Protein AF-N9VYT7-F1 (afdb_monomer_lite)

pLDDT: mean 91.62, std 10.5, range [3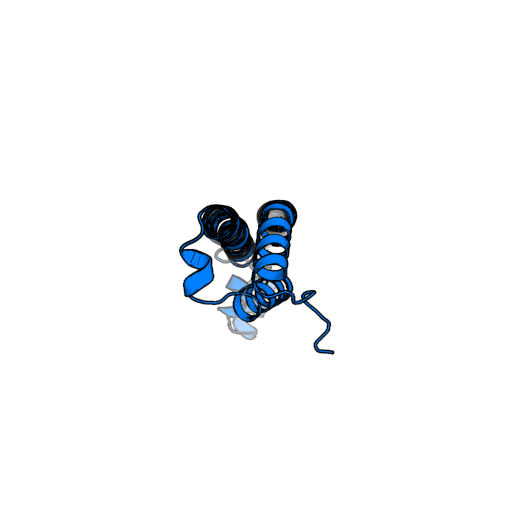9.22, 97.94]

Secondary structure (DSSP, 8-state):
-HHHHHHHHHHHHHT--TTGGGSHHHHHHHHHHHHHHHHHHHHHHHHHS------TT-SS-HHHHTTS-HHHHHHHHHTS-HHHHHHHHHHHHHHHHHHHHHHHHHHHHHHHHHHHHHHHHHHHHHHHHHHHT--TT---

Radius of gyration: 24.41 Å; chains: 1; bounding box: 51×20×72 Å

Foldseek 3Di:
DVVVLVVLVVLLVVLDDPVLCVPCLQVVLVVLLCVLSVLLVVLQVCLVDPDPPDLAPQLPDPVNVVVDDPVRSVVCVVPDDPVRNVVSVVVVVVSVVVSNVSNVVSNVSSVVSNVVSVVSSVSNNVSSCVVVVHDSPDDD

Structure (mmCIF, N/CA/C/O backbone):
data_AF-N9VYT7-F1
#
_entry.id   AF-N9VYT7-F1
#
loop_
_atom_site.group_PDB
_atom_site.id
_atom_site.type_symbol
_atom_site.label_atom_id
_atom_site.label_alt_id
_atom_site.label_comp_id
_atom_site.label_asym_id
_atom_site.label_entity_id
_atom_site.label_seq_id
_atom_site.pdbx_PDB_ins_code
_atom_site.Cartn_x
_atom_site.Cartn_y
_atom_site.Cartn_z
_atom_site.occupancy
_atom_site.B_iso_or_equiv
_atom_site.auth_seq_id
_atom_site.auth_comp_id
_atom_site.auth_asym_id
_atom_site.auth_atom_id
_atom_site.pdbx_PDB_model_num
ATOM 1 N N . MET A 1 1 ? -3.690 4.519 -6.863 1.00 83.88 1 MET A N 1
ATOM 2 C CA . MET A 1 1 ? -2.281 4.084 -6.997 1.00 83.88 1 MET A CA 1
ATOM 3 C C . MET A 1 1 ? -2.152 2.682 -7.578 1.00 83.88 1 MET A C 1
ATOM 5 O O . MET A 1 1 ? -1.523 2.586 -8.616 1.00 83.88 1 MET A O 1
ATOM 9 N N . PHE A 1 2 ? -2.795 1.633 -7.036 1.00 89.94 2 PHE A N 1
ATOM 10 C CA . PHE A 1 2 ? -2.762 0.293 -7.663 1.00 89.94 2 PHE A CA 1
ATOM 11 C C . PHE A 1 2 ? -3.105 0.312 -9.163 1.00 89.94 2 PHE A C 1
ATOM 13 O O . PHE A 1 2 ? -2.284 -0.112 -9.963 1.00 89.94 2 PHE A O 1
ATOM 20 N N . GLY A 1 3 ? -4.235 0.913 -9.558 1.00 92.69 3 GLY A N 1
ATOM 21 C CA . GLY A 1 3 ? -4.606 1.013 -10.979 1.00 92.69 3 GLY A CA 1
ATOM 22 C C . GLY A 1 3 ? -3.613 1.802 -11.845 1.00 92.69 3 GLY A C 1
ATOM 23 O O . GLY A 1 3 ? -3.395 1.444 -12.996 1.00 92.69 3 GLY A O 1
ATOM 24 N N . VAL A 1 4 ? -2.948 2.821 -11.286 1.00 91.38 4 VAL A N 1
ATOM 25 C CA . VAL A 1 4 ? -1.894 3.574 -11.991 1.00 91.38 4 VAL A CA 1
ATOM 26 C C . VAL A 1 4 ? -0.670 2.684 -12.215 1.00 91.38 4 VAL A C 1
ATOM 28 O O . VAL A 1 4 ? -0.181 2.598 -13.336 1.00 91.38 4 VAL A O 1
ATOM 31 N N . ASN A 1 5 ? -0.218 1.959 -11.186 1.00 94.12 5 ASN A N 1
ATOM 32 C CA . ASN A 1 5 ? 0.887 1.009 -11.319 1.00 94.12 5 ASN A CA 1
ATOM 33 C C . ASN A 1 5 ? 0.554 -0.109 -12.319 1.00 94.12 5 ASN A C 1
ATOM 35 O O . ASN A 1 5 ? 1.420 -0.523 -13.084 1.00 94.12 5 ASN A O 1
ATOM 39 N N . THR A 1 6 ? -0.689 -0.601 -12.330 1.00 94.69 6 THR A N 1
ATOM 40 C CA . THR A 1 6 ? -1.145 -1.614 -13.292 1.00 94.69 6 THR A CA 1
ATOM 41 C C . THR A 1 6 ? -1.136 -1.073 -14.719 1.00 94.69 6 THR A C 1
ATOM 43 O O . THR A 1 6 ? -0.651 -1.756 -15.616 1.00 94.69 6 THR A O 1
ATOM 46 N N . LEU A 1 7 ? -1.598 0.163 -14.933 1.00 94.75 7 LEU A N 1
ATOM 47 C CA . LEU A 1 7 ? -1.549 0.817 -16.241 1.00 94.75 7 LEU A CA 1
ATOM 48 C C . LEU A 1 7 ? -0.106 0.985 -16.735 1.00 94.75 7 LEU A C 1
ATOM 50 O O . LEU A 1 7 ? 0.197 0.637 -17.872 1.00 94.75 7 LEU A O 1
ATOM 54 N N . ILE A 1 8 ? 0.789 1.471 -15.872 1.00 94.06 8 ILE A N 1
ATOM 55 C CA . ILE A 1 8 ? 2.214 1.630 -16.188 1.00 94.06 8 ILE A CA 1
ATOM 56 C C . ILE A 1 8 ? 2.843 0.280 -16.575 1.00 94.06 8 ILE A C 1
ATOM 58 O O . ILE A 1 8 ? 3.557 0.188 -17.575 1.00 94.06 8 ILE A O 1
ATOM 62 N N . LEU A 1 9 ? 2.547 -0.781 -15.817 1.00 94.38 9 LEU A N 1
ATOM 63 C CA . LEU A 1 9 ? 3.025 -2.131 -16.111 1.00 94.38 9 LEU A CA 1
ATOM 64 C C . LEU A 1 9 ? 2.488 -2.651 -17.453 1.00 94.38 9 LEU A C 1
ATOM 66 O O . LEU A 1 9 ? 3.245 -3.239 -18.221 1.00 94.38 9 LEU A O 1
ATOM 70 N N . ALA A 1 10 ? 1.211 -2.402 -17.758 1.00 94.38 10 ALA A N 1
ATOM 71 C CA . ALA A 1 10 ? 0.604 -2.792 -19.028 1.00 94.38 10 ALA A CA 1
ATOM 72 C C . ALA A 1 10 ? 1.256 -2.070 -20.217 1.00 94.38 10 ALA A C 1
ATOM 74 O O . ALA A 1 10 ? 1.593 -2.714 -21.206 1.00 94.38 10 ALA A O 1
ATOM 75 N N . ILE A 1 11 ? 1.500 -0.758 -20.109 1.00 91.75 11 ILE A N 1
ATOM 76 C CA . ILE A 1 11 ? 2.211 0.013 -21.142 1.00 91.75 11 ILE A CA 1
ATOM 77 C C . ILE A 1 11 ? 3.600 -0.587 -21.390 1.00 91.75 11 ILE A C 1
ATOM 79 O O . ILE A 1 11 ? 3.974 -0.792 -22.540 1.00 91.75 11 ILE A O 1
ATOM 83 N N . CYS A 1 12 ? 4.343 -0.913 -20.331 1.00 90.88 12 CYS A N 1
ATOM 84 C CA . CYS A 1 12 ? 5.654 -1.551 -20.442 1.00 90.88 12 CYS A CA 1
ATOM 85 C C . CYS A 1 12 ? 5.572 -2.910 -21.162 1.00 90.88 12 CYS A C 1
ATOM 87 O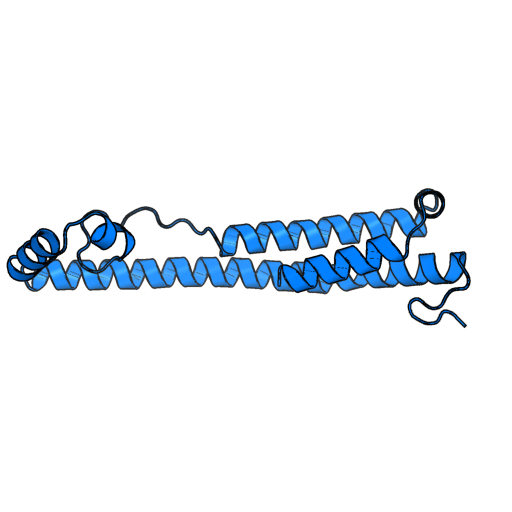 O . CYS A 1 12 ? 6.286 -3.134 -22.138 1.00 90.88 12 CYS A O 1
ATOM 89 N N . ALA A 1 13 ? 4.645 -3.777 -20.747 1.00 91.44 13 ALA A N 1
ATOM 90 C CA . ALA A 1 13 ? 4.461 -5.105 -21.333 1.00 91.44 13 ALA A CA 1
ATOM 91 C C . ALA A 1 13 ? 4.058 -5.069 -22.819 1.00 91.44 13 ALA A C 1
ATOM 93 O O . ALA A 1 13 ? 4.441 -5.955 -23.577 1.00 91.44 13 ALA A O 1
ATOM 94 N N . LEU A 1 14 ? 3.310 -4.048 -23.249 1.00 91.06 14 LEU A N 1
ATOM 95 C CA . LEU A 1 14 ? 2.884 -3.888 -24.644 1.00 91.06 14 LEU A CA 1
ATOM 96 C C . LEU A 1 14 ? 3.982 -3.341 -25.571 1.00 91.06 14 LEU A C 1
ATOM 98 O O . LEU A 1 14 ? 3.824 -3.408 -26.789 1.00 91.06 14 LEU A O 1
ATOM 102 N N . ASN A 1 15 ? 5.066 -2.787 -25.020 1.00 88.19 15 ASN A N 1
ATOM 103 C CA . ASN A 1 15 ? 6.136 -2.136 -25.784 1.00 88.19 15 ASN A CA 1
ATOM 104 C C . ASN A 1 15 ? 7.439 -2.951 -25.840 1.00 88.19 15 ASN A C 1
ATOM 106 O O . ASN A 1 15 ? 8.437 -2.444 -26.340 1.00 88.19 15 ASN A O 1
ATOM 110 N N . VAL A 1 16 ? 7.448 -4.198 -25.356 1.00 89.38 16 VAL A N 1
ATOM 111 C CA . VAL A 1 16 ? 8.652 -5.042 -25.318 1.00 89.38 16 VAL A CA 1
ATOM 112 C C . VAL A 1 16 ? 8.448 -6.384 -26.013 1.00 89.38 16 VAL A C 1
ATOM 114 O O . 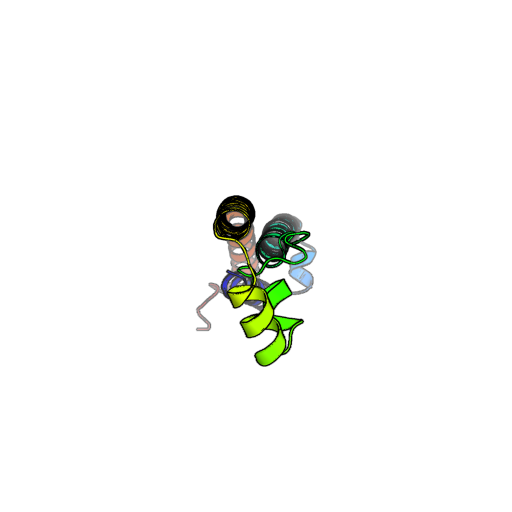VAL A 1 16 ? 7.425 -7.047 -25.845 1.00 89.38 16 VAL A O 1
ATOM 117 N N . SER A 1 17 ? 9.463 -6.800 -26.762 1.00 89.75 17 SER A N 1
ATOM 118 C CA . SER A 1 17 ? 9.606 -8.117 -27.374 1.00 89.75 17 SER A CA 1
ATOM 119 C C . SER A 1 17 ? 10.643 -8.945 -26.606 1.00 89.75 17 SER A C 1
ATOM 121 O O . SER A 1 17 ? 11.558 -8.413 -25.978 1.00 89.75 17 SER A O 1
ATOM 123 N N . ALA A 1 18 ? 10.556 -10.278 -26.676 1.00 88.00 18 ALA A N 1
ATOM 124 C CA . ALA A 1 18 ? 11.498 -11.159 -25.972 1.00 88.00 18 ALA A CA 1
ATOM 125 C C . ALA A 1 18 ? 12.961 -10.971 -26.425 1.00 88.00 18 ALA A C 1
ATOM 127 O O . ALA A 1 18 ? 13.889 -11.202 -25.650 1.00 88.00 18 ALA A O 1
ATOM 128 N N . GLU A 1 19 ? 13.175 -10.544 -27.671 1.00 89.94 19 GLU A N 1
ATOM 129 C CA . GLU A 1 19 ? 14.510 -10.263 -28.204 1.00 89.94 19 GLU A CA 1
ATOM 130 C C . GLU A 1 19 ? 15.141 -9.012 -27.588 1.00 89.94 19 GLU A C 1
ATOM 132 O O . GLU A 1 19 ? 16.343 -9.027 -27.317 1.00 89.94 19 GLU A O 1
ATOM 137 N N . ASP A 1 20 ? 14.347 -7.987 -27.262 1.00 88.44 20 ASP A N 1
ATOM 138 C CA . ASP A 1 20 ? 14.854 -6.744 -26.668 1.00 88.44 20 ASP A CA 1
ATOM 139 C C . ASP A 1 20 ? 15.480 -6.986 -25.299 1.00 88.44 20 ASP A C 1
ATOM 141 O O . ASP A 1 20 ? 16.442 -6.327 -24.918 1.00 88.44 20 ASP A O 1
ATOM 145 N N . LEU A 1 21 ? 14.967 -7.971 -24.556 1.00 88.19 21 LEU A N 1
ATOM 146 C CA . LEU A 1 21 ? 15.463 -8.317 -23.224 1.00 88.19 21 LEU A CA 1
ATOM 147 C C . LEU A 1 21 ? 16.904 -8.850 -23.243 1.00 88.19 21 LEU A C 1
ATOM 149 O O . LEU A 1 21 ? 17.561 -8.867 -22.202 1.00 88.19 21 LEU A O 1
ATOM 153 N N . LYS A 1 22 ? 17.423 -9.253 -24.412 1.00 91.69 22 LYS A N 1
ATOM 154 C CA . LYS A 1 22 ? 18.838 -9.621 -24.578 1.00 91.69 22 LYS A CA 1
ATOM 155 C C . LYS A 1 22 ? 19.759 -8.398 -24.540 1.00 91.69 22 LYS A C 1
ATOM 157 O O . LYS A 1 22 ? 20.952 -8.537 -24.278 1.00 91.69 22 LYS A O 1
ATOM 162 N N . LEU A 1 23 ? 19.227 -7.204 -24.796 1.00 93.56 23 LEU A N 1
ATOM 163 C CA . LEU A 1 23 ? 19.983 -5.960 -24.818 1.00 93.56 23 LEU A CA 1
ATOM 164 C C . LEU A 1 23 ? 20.080 -5.411 -23.395 1.00 93.56 23 LEU A C 1
ATOM 166 O O . LEU A 1 23 ? 19.076 -5.083 -22.765 1.00 93.56 23 LEU A O 1
ATOM 170 N N . TRP A 1 24 ? 21.304 -5.288 -22.878 1.00 93.88 24 TRP A N 1
ATOM 171 C CA . TRP A 1 24 ? 21.540 -4.882 -21.487 1.00 93.88 24 TRP A CA 1
ATOM 172 C C . TRP A 1 24 ? 20.944 -3.503 -21.159 1.00 93.88 24 TRP A C 1
ATOM 174 O O . TRP A 1 24 ? 20.437 -3.286 -20.061 1.00 93.88 24 TRP A O 1
ATOM 184 N N . TYR A 1 25 ? 20.956 -2.582 -22.125 1.00 92.12 25 TYR A N 1
ATOM 185 C CA . TYR A 1 25 ? 20.405 -1.236 -21.979 1.00 92.12 25 TYR A CA 1
ATOM 186 C C . TYR A 1 25 ? 18.866 -1.204 -22.009 1.00 92.12 25 TYR A C 1
ATOM 188 O O . TYR A 1 25 ? 18.281 -0.167 -21.719 1.00 92.12 25 TYR A O 1
ATOM 196 N N . VAL A 1 26 ? 18.208 -2.328 -22.318 1.00 93.12 26 VAL A N 1
ATOM 197 C CA . VAL A 1 26 ? 16.763 -2.537 -22.137 1.00 93.12 26 VAL A CA 1
ATOM 198 C C . VAL A 1 26 ? 16.511 -3.295 -20.833 1.00 93.12 26 VAL A C 1
ATOM 200 O O . VAL A 1 26 ? 15.717 -2.860 -19.999 1.00 93.12 26 VAL A O 1
ATOM 203 N N . SER A 1 27 ? 17.210 -4.408 -20.606 1.00 93.69 27 SER A N 1
ATOM 204 C CA . SER A 1 27 ? 16.941 -5.280 -19.459 1.00 93.69 27 SER A CA 1
ATOM 205 C C . SER A 1 27 ? 17.309 -4.654 -18.112 1.00 93.69 27 SER A C 1
ATOM 207 O O . SER A 1 27 ? 16.560 -4.831 -17.153 1.00 93.69 27 SER A O 1
ATOM 209 N N . VAL A 1 28 ? 18.389 -3.868 -18.024 1.00 96.00 28 VAL A N 1
ATOM 210 C CA . VAL A 1 28 ? 18.790 -3.198 -16.773 1.00 96.00 28 VAL A CA 1
ATOM 211 C C . VAL A 1 28 ? 17.770 -2.130 -16.343 1.00 96.00 28 VAL A C 1
ATOM 213 O O . VAL A 1 28 ? 17.282 -2.219 -15.211 1.00 96.00 28 VAL A O 1
ATOM 216 N N . PRO A 1 29 ? 17.365 -1.162 -17.196 1.00 95.94 29 PRO A N 1
ATOM 217 C CA . PRO A 1 29 ? 16.286 -0.236 -16.849 1.00 95.94 29 PRO A CA 1
ATOM 218 C C . PRO A 1 29 ? 14.959 -0.951 -16.581 1.00 95.94 29 PRO A C 1
ATOM 220 O O . PRO A 1 29 ? 14.278 -0.615 -15.615 1.00 95.94 29 PRO A O 1
ATOM 223 N N . GLY A 1 30 ? 14.615 -1.977 -17.366 1.00 95.50 30 GLY A N 1
ATOM 224 C CA . GLY A 1 30 ? 13.402 -2.769 -17.154 1.00 95.50 30 GLY A CA 1
ATOM 225 C C . GLY A 1 30 ? 13.367 -3.436 -15.776 1.00 95.50 30 GLY A C 1
ATOM 226 O O . GLY A 1 30 ? 12.379 -3.316 -15.051 1.00 95.50 30 GLY A O 1
ATOM 227 N N . ALA A 1 31 ? 14.466 -4.070 -15.361 1.00 96.25 31 ALA A N 1
ATOM 228 C CA . ALA A 1 31 ? 14.580 -4.694 -14.046 1.00 96.25 31 ALA A CA 1
ATOM 229 C C . ALA A 1 31 ? 14.494 -3.663 -12.908 1.00 96.25 31 ALA A C 1
ATOM 231 O O . ALA A 1 31 ? 13.774 -3.882 -11.932 1.00 96.25 31 ALA A O 1
ATOM 232 N N . ALA A 1 32 ? 15.172 -2.518 -13.047 1.00 97.50 32 ALA A N 1
ATOM 233 C CA . ALA A 1 32 ? 15.107 -1.429 -12.072 1.00 97.50 32 ALA A CA 1
ATOM 234 C C . ALA A 1 32 ? 13.683 -0.862 -11.932 1.00 97.50 32 ALA A C 1
ATOM 236 O O . ALA A 1 32 ? 13.201 -0.653 -10.816 1.00 97.50 32 ALA A O 1
ATOM 237 N N . PHE A 1 33 ? 12.990 -0.663 -13.056 1.00 97.38 33 PHE A N 1
ATOM 238 C CA . PHE A 1 33 ? 11.588 -0.256 -13.090 1.00 97.38 33 PHE A CA 1
ATOM 239 C C . PHE A 1 33 ? 10.692 -1.256 -12.346 1.00 97.38 33 PHE A C 1
ATOM 241 O O . PHE A 1 33 ? 9.952 -0.851 -11.448 1.00 97.38 33 PHE A O 1
ATOM 248 N N . ILE A 1 34 ? 10.795 -2.555 -12.654 1.00 96.75 34 ILE A N 1
ATOM 249 C CA . ILE A 1 34 ? 9.991 -3.599 -12.001 1.00 96.75 34 ILE A CA 1
ATOM 250 C C . ILE A 1 34 ? 10.273 -3.660 -10.497 1.00 96.75 34 ILE A C 1
ATOM 252 O O . ILE A 1 34 ? 9.334 -3.766 -9.709 1.00 96.75 34 ILE A O 1
ATOM 256 N N . ALA A 1 35 ? 11.535 -3.541 -10.078 1.00 97.81 35 ALA A N 1
ATOM 257 C CA . ALA A 1 35 ? 11.899 -3.547 -8.664 1.00 97.81 35 ALA A CA 1
ATOM 258 C C . ALA A 1 35 ? 11.277 -2.363 -7.900 1.00 97.81 35 ALA A C 1
ATOM 260 O O . ALA A 1 35 ? 10.677 -2.553 -6.840 1.00 97.81 35 ALA A O 1
ATOM 261 N N . LEU A 1 36 ? 11.365 -1.146 -8.447 1.00 97.62 36 LEU A N 1
ATOM 262 C CA . LEU A 1 36 ? 10.798 0.059 -7.829 1.00 97.62 36 LEU A CA 1
ATOM 263 C C . LEU A 1 36 ? 9.265 0.043 -7.823 1.00 97.62 36 LEU A C 1
ATOM 265 O O . LEU A 1 36 ? 8.641 0.388 -6.815 1.00 97.62 36 LEU A O 1
ATOM 269 N N . LEU A 1 37 ? 8.646 -0.402 -8.919 1.00 96.88 37 LEU A N 1
ATOM 270 C CA . LEU A 1 37 ? 7.196 -0.549 -8.990 1.00 96.88 37 LEU A CA 1
ATOM 271 C C . LEU A 1 37 ? 6.708 -1.638 -8.021 1.00 96.88 37 LEU A C 1
ATOM 273 O O . LEU A 1 37 ? 5.709 -1.449 -7.330 1.00 96.88 37 LEU A O 1
ATOM 277 N N . GLY A 1 38 ? 7.447 -2.744 -7.899 1.00 97.00 38 GLY A N 1
ATOM 278 C CA . GLY A 1 38 ? 7.209 -3.796 -6.910 1.00 97.00 38 GLY A CA 1
ATOM 279 C C . GLY A 1 38 ? 7.303 -3.277 -5.474 1.00 97.00 38 GLY A C 1
ATOM 280 O O . GLY A 1 38 ? 6.411 -3.538 -4.666 1.00 97.00 38 GLY A O 1
ATOM 281 N N . ALA A 1 39 ? 8.311 -2.457 -5.163 1.00 97.25 39 ALA A N 1
ATOM 282 C CA . ALA A 1 39 ? 8.409 -1.784 -3.869 1.00 97.25 39 ALA A CA 1
ATOM 283 C C . ALA A 1 39 ? 7.186 -0.890 -3.593 1.00 97.25 39 ALA A C 1
ATOM 285 O O . ALA A 1 39 ? 6.650 -0.906 -2.482 1.00 97.25 39 ALA A O 1
ATOM 286 N N . SER A 1 40 ? 6.685 -0.170 -4.605 1.00 97.50 40 SER A N 1
ATOM 287 C CA . SER A 1 40 ? 5.431 0.588 -4.499 1.00 97.50 40 SER A CA 1
ATOM 288 C C . SER A 1 40 ? 4.245 -0.314 -4.135 1.00 97.50 40 SER A C 1
ATOM 290 O O . SER A 1 40 ? 3.527 -0.010 -3.181 1.00 97.50 40 SER A O 1
ATOM 292 N N . TYR A 1 41 ? 4.079 -1.466 -4.798 1.00 96.38 41 TYR A N 1
ATOM 293 C CA . TYR A 1 41 ? 3.035 -2.441 -4.446 1.00 96.38 41 TYR A CA 1
ATOM 294 C C . TYR A 1 41 ? 3.151 -2.936 -2.997 1.00 96.38 41 TYR A C 1
ATOM 296 O O . TYR A 1 41 ? 2.138 -2.999 -2.301 1.00 96.38 41 TYR A O 1
ATOM 304 N N . ILE A 1 42 ? 4.364 -3.230 -2.517 1.00 96.12 42 ILE A N 1
ATOM 305 C CA . ILE A 1 42 ? 4.593 -3.662 -1.129 1.00 96.12 42 ILE A CA 1
ATOM 306 C C . ILE A 1 42 ? 4.149 -2.574 -0.145 1.00 96.12 42 ILE A C 1
ATOM 308 O O . ILE A 1 42 ? 3.431 -2.857 0.815 1.00 96.12 42 ILE A O 1
ATOM 312 N N . PHE A 1 43 ? 4.536 -1.317 -0.375 1.00 96.44 43 PHE A N 1
ATOM 313 C CA . PHE A 1 43 ? 4.147 -0.217 0.506 1.00 96.44 43 PHE A CA 1
ATOM 314 C C . PHE A 1 43 ? 2.644 0.076 0.462 1.00 96.44 43 PHE A C 1
ATOM 316 O O . PHE A 1 43 ? 2.050 0.321 1.514 1.00 96.44 43 PHE A O 1
ATOM 323 N N . LEU A 1 44 ? 2.007 -0.017 -0.711 1.00 95.81 44 LEU A N 1
ATOM 324 C CA . LEU A 1 44 ? 0.551 0.086 -0.822 1.00 95.81 44 LEU A CA 1
ATOM 325 C C . LEU A 1 44 ? -0.146 -1.041 -0.065 1.00 95.81 44 LEU A C 1
ATOM 327 O O . LEU A 1 44 ? -1.132 -0.784 0.620 1.00 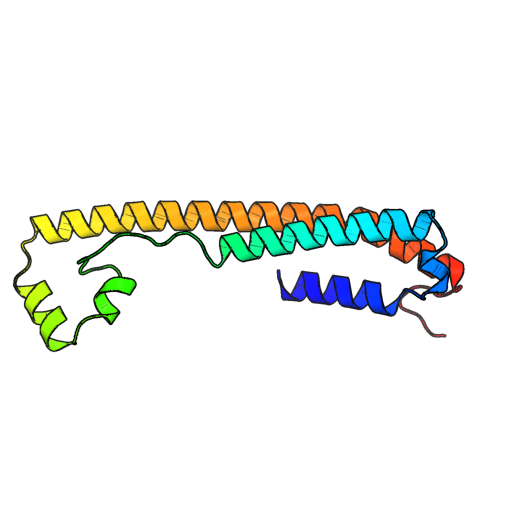95.81 44 LEU A O 1
ATOM 331 N N . PHE A 1 45 ? 0.357 -2.272 -0.156 1.00 94.12 45 PHE A N 1
ATOM 332 C CA . PHE A 1 45 ? -0.203 -3.397 0.584 1.00 94.12 45 PHE A CA 1
ATOM 333 C C . PHE A 1 45 ? -0.124 -3.145 2.094 1.00 94.12 45 PHE A C 1
ATOM 335 O O . PHE A 1 45 ? -1.145 -3.171 2.775 1.00 94.12 45 PHE A O 1
ATOM 342 N N . LYS A 1 46 ? 1.057 -2.771 2.604 1.00 91.69 46 LYS A N 1
ATOM 343 C CA . LYS A 1 46 ? 1.244 -2.428 4.025 1.00 91.69 46 LYS A CA 1
ATOM 344 C C . LYS A 1 46 ? 0.346 -1.275 4.486 1.00 91.69 46 LYS A C 1
ATOM 346 O O . LYS A 1 46 ? -0.129 -1.297 5.614 1.00 91.69 46 LYS A O 1
ATOM 351 N N . ALA A 1 47 ? 0.092 -0.286 3.628 1.00 94.31 47 ALA A N 1
ATOM 352 C CA . ALA A 1 47 ? -0.805 0.824 3.946 1.00 94.31 47 ALA A CA 1
ATOM 353 C C . ALA A 1 47 ? -2.289 0.421 3.975 1.00 94.31 47 ALA A C 1
ATOM 355 O O . ALA A 1 47 ? -3.074 1.016 4.707 1.00 94.31 47 ALA A O 1
ATOM 356 N N . ASN A 1 48 ? -2.706 -0.562 3.176 1.00 92.50 48 ASN A N 1
ATOM 357 C CA . ASN A 1 48 ? -4.098 -1.023 3.169 1.00 92.50 48 ASN A CA 1
ATOM 358 C C . ASN A 1 48 ? -4.390 -2.015 4.297 1.00 92.50 48 ASN A C 1
ATOM 360 O O . ASN A 1 48 ? -5.512 -2.045 4.800 1.00 92.50 48 ASN A O 1
ATOM 364 N N . PHE A 1 49 ? -3.375 -2.761 4.729 1.00 91.31 49 PHE A N 1
ATOM 365 C CA . PHE A 1 49 ? -3.467 -3.750 5.799 1.00 91.31 49 PHE A CA 1
ATOM 366 C C . PHE A 1 49 ? -2.541 -3.387 6.969 1.00 91.31 49 PHE A C 1
ATOM 368 O O . PHE A 1 49 ? -1.589 -4.122 7.244 1.00 91.31 49 PHE A O 1
ATOM 375 N N . PRO A 1 50 ? -2.765 -2.241 7.644 1.00 88.25 50 PRO A N 1
ATOM 376 C CA . PRO A 1 50 ? -2.014 -1.920 8.845 1.00 88.25 50 PRO A CA 1
ATOM 377 C C . PRO A 1 50 ? -2.389 -2.882 9.973 1.00 88.25 50 PRO A C 1
ATOM 379 O O . PRO A 1 50 ? -3.440 -3.528 9.952 1.00 88.25 50 PRO A O 1
ATOM 382 N N . ASP A 1 51 ? -1.536 -2.935 10.987 1.00 85.62 51 ASP A N 1
ATOM 383 C CA . ASP A 1 51 ? -1.857 -3.645 12.213 1.00 85.62 51 ASP A CA 1
ATOM 384 C C . ASP A 1 51 ? -3.021 -2.952 12.934 1.00 85.62 51 ASP A C 1
ATOM 386 O O . ASP A 1 51 ? -2.953 -1.771 13.263 1.00 85.62 51 ASP A O 1
ATOM 390 N N . VAL A 1 52 ? -4.102 -3.694 13.157 1.00 85.12 52 VAL A N 1
ATOM 391 C CA . VAL A 1 52 ? -5.305 -3.230 13.865 1.00 85.12 52 VAL A CA 1
ATOM 392 C C . VAL A 1 52 ? -5.500 -3.959 15.199 1.00 85.12 52 VAL A C 1
ATOM 394 O O . VAL A 1 52 ? -6.580 -3.896 15.786 1.00 85.12 52 VAL A O 1
ATOM 397 N N . ARG A 1 53 ? -4.479 -4.675 15.697 1.00 82.44 53 ARG A N 1
ATOM 398 C CA . ARG A 1 53 ? -4.563 -5.477 16.931 1.00 82.44 53 ARG A CA 1
ATOM 399 C C . ARG A 1 53 ? -4.861 -4.631 18.164 1.00 82.44 53 ARG A C 1
ATOM 401 O O . ARG A 1 53 ? -4.223 -3.606 18.406 1.00 82.44 53 ARG A O 1
ATOM 408 N N . GLY A 1 54 ? -5.813 -5.093 18.970 1.00 80.00 54 GLY A N 1
ATOM 409 C CA . GLY A 1 54 ? -6.258 -4.487 20.229 1.00 80.00 54 GLY A CA 1
ATOM 410 C C . GLY A 1 54 ? -7.566 -3.700 20.103 1.00 80.00 54 GLY A C 1
ATOM 411 O O . GLY A 1 54 ? -8.247 -3.765 19.083 1.00 80.00 54 GLY A O 1
ATOM 412 N N . GLY A 1 55 ? -7.923 -2.966 21.159 1.00 84.56 55 GLY A N 1
ATOM 413 C CA . GLY A 1 55 ? -9.269 -2.408 21.300 1.00 84.56 55 GLY A CA 1
ATOM 414 C C . GLY A 1 55 ? -10.309 -3.472 21.647 1.00 84.56 55 GLY A C 1
ATOM 415 O O . GLY A 1 55 ? -11.486 -3.245 21.416 1.00 84.56 55 GLY A O 1
ATOM 416 N N . GLU A 1 56 ? -9.875 -4.622 22.166 1.00 87.56 56 GLU A N 1
ATOM 417 C CA . GLU A 1 56 ? -10.743 -5.709 22.615 1.00 87.56 56 GLU A CA 1
ATOM 418 C C . GLU A 1 56 ? -11.749 -5.214 23.657 1.00 87.56 56 GLU A C 1
ATOM 420 O O . GLU A 1 56 ? -11.410 -4.424 24.538 1.00 87.56 56 GLU A O 1
ATOM 425 N N . GLY A 1 57 ? -13.004 -5.642 23.525 1.00 88.94 57 GLY A N 1
ATOM 426 C CA . GLY A 1 57 ? -14.077 -5.210 24.417 1.00 88.94 57 GLY A CA 1
ATOM 427 C C . GLY A 1 57 ? -14.507 -3.748 24.252 1.00 88.94 57 GLY A C 1
ATOM 428 O O . GLY A 1 57 ? -15.482 -3.353 24.886 1.00 88.94 57 GLY A O 1
ATOM 429 N N . SER A 1 58 ? -13.866 -2.966 23.377 1.00 94.50 58 SER A N 1
ATOM 430 C CA . SER A 1 58 ? -14.263 -1.585 23.091 1.00 94.50 58 SER A CA 1
ATOM 431 C C . SER A 1 58 ? -15.721 -1.503 22.633 1.00 94.50 58 SER A C 1
ATOM 433 O O . SER A 1 58 ? -16.208 -2.349 21.870 1.00 94.50 58 SER A O 1
ATOM 435 N N . LEU A 1 59 ? -16.411 -0.474 23.117 1.00 96.62 59 LEU A N 1
ATOM 436 C CA . LEU A 1 59 ? -17.779 -0.118 22.755 1.00 96.62 59 LEU A CA 1
ATOM 437 C C . LEU A 1 59 ? -17.816 0.882 21.597 1.00 96.62 59 LEU A C 1
ATOM 439 O O . LEU A 1 59 ? -18.864 1.069 20.999 1.00 96.62 59 LEU A O 1
ATOM 443 N N . VAL A 1 60 ? -16.690 1.503 21.243 1.00 96.25 60 VAL A N 1
ATOM 444 C CA . VAL A 1 60 ? -16.627 2.488 20.147 1.00 96.25 60 VAL A CA 1
ATOM 445 C C . VAL A 1 60 ? -15.828 2.005 18.930 1.00 96.25 60 VAL A C 1
ATOM 447 O O . VAL A 1 60 ? -15.908 2.600 17.855 1.00 96.25 60 VAL A O 1
ATOM 450 N N . TYR A 1 61 ? -15.091 0.897 19.045 1.00 95.75 61 TYR A N 1
ATOM 451 C CA . TYR A 1 61 ? -14.384 0.287 17.919 1.00 95.75 61 TYR A CA 1
ATOM 452 C C . TYR A 1 61 ? -15.285 -0.656 17.112 1.00 95.75 61 TYR A C 1
ATOM 454 O O . TYR A 1 61 ? -15.673 -1.731 17.572 1.00 95.75 61 TYR A O 1
ATOM 462 N N . PHE A 1 62 ? -15.530 -0.316 15.844 1.00 94.06 62 PHE A N 1
ATOM 463 C CA . PHE A 1 62 ? -16.361 -1.116 14.934 1.00 94.06 62 PHE A CA 1
ATOM 464 C C . PHE A 1 62 ? -15.946 -2.590 14.815 1.00 94.06 62 PHE A C 1
ATOM 466 O O . PHE A 1 62 ? -16.805 -3.450 14.621 1.00 94.06 62 PHE A O 1
ATOM 473 N N . GLY A 1 63 ? -14.649 -2.896 14.944 1.00 92.31 63 GLY A N 1
ATOM 474 C CA . GLY A 1 63 ? -14.142 -4.269 14.904 1.00 92.31 63 GLY A CA 1
ATOM 475 C C . GLY A 1 63 ? -14.623 -5.142 16.068 1.00 92.31 63 GLY A C 1
ATOM 476 O O . GLY A 1 63 ? -14.802 -6.344 15.876 1.00 92.31 63 GLY A O 1
ATOM 477 N N . GLU A 1 64 ? -14.901 -4.549 17.230 1.00 95.25 64 GLU A N 1
ATOM 478 C CA . GLU A 1 64 ? -15.510 -5.244 18.368 1.00 95.25 64 GLU A CA 1
ATOM 479 C C . GLU A 1 64 ? -17.034 -5.123 18.382 1.00 95.25 64 GLU A C 1
ATOM 481 O O . GLU A 1 64 ? -17.714 -6.079 18.746 1.00 95.25 64 GLU A O 1
ATOM 486 N N . ILE A 1 65 ? -17.602 -3.987 17.958 1.00 96.19 65 ILE A N 1
ATOM 487 C CA . ILE A 1 65 ? -19.065 -3.812 17.884 1.00 96.19 65 ILE A CA 1
ATOM 488 C C . ILE A 1 65 ? -19.682 -4.888 16.981 1.00 96.19 65 ILE A C 1
ATOM 490 O O . ILE A 1 65 ? -20.664 -5.521 17.354 1.00 96.19 65 ILE A O 1
ATOM 494 N N . ARG A 1 66 ? -19.056 -5.189 15.833 1.00 95.50 66 ARG A N 1
ATOM 495 C CA . ARG A 1 66 ? -19.542 -6.220 14.893 1.00 95.50 66 ARG A CA 1
ATOM 496 C C . ARG A 1 66 ? -19.580 -7.647 15.457 1.00 95.50 66 ARG A C 1
ATOM 498 O O . ARG A 1 66 ? -20.115 -8.529 14.793 1.00 95.50 66 ARG A O 1
ATOM 505 N N . LYS A 1 67 ? -18.942 -7.906 16.604 1.00 95.75 67 LYS A N 1
ATOM 506 C CA . LYS A 1 67 ? -18.945 -9.220 17.268 1.00 95.75 67 LYS A CA 1
ATOM 507 C C . LYS A 1 67 ? -20.157 -9.404 18.185 1.00 95.75 67 LYS A C 1
ATOM 509 O O . LYS A 1 67 ? -20.365 -10.501 18.693 1.00 95.75 67 LYS A O 1
ATOM 514 N N . ARG A 1 68 ? -20.932 -8.342 18.413 1.00 95.56 68 ARG A N 1
ATOM 515 C CA . ARG A 1 68 ? -22.061 -8.305 19.345 1.00 95.56 68 ARG A CA 1
ATOM 516 C C . ARG A 1 68 ? -23.388 -8.344 18.603 1.00 95.56 68 ARG A C 1
ATOM 518 O O . ARG A 1 68 ? -23.479 -7.968 17.436 1.00 95.56 68 ARG A O 1
ATOM 525 N N . THR A 1 69 ? -24.431 -8.771 19.306 1.00 97.50 69 THR A N 1
ATOM 526 C CA . THR A 1 69 ? -25.809 -8.532 18.868 1.00 97.50 69 THR A CA 1
ATOM 527 C C . THR A 1 69 ? -26.192 -7.085 19.167 1.00 97.50 69 THR A C 1
ATOM 529 O O . THR A 1 69 ? -25.622 -6.459 20.059 1.00 97.50 69 THR A O 1
ATOM 532 N N . GLU A 1 70 ? -27.178 -6.551 18.448 1.00 96.50 70 GLU A N 1
ATOM 533 C CA . GLU A 1 70 ? -27.674 -5.188 18.677 1.00 96.50 70 GLU A CA 1
ATOM 534 C C . GLU A 1 70 ? -28.144 -4.981 20.126 1.00 96.50 70 GLU A C 1
ATOM 536 O O . GLU A 1 70 ? -27.743 -4.016 20.773 1.00 96.50 70 GLU A O 1
ATOM 541 N N . VAL A 1 71 ? -28.935 -5.925 20.655 1.00 97.19 71 VAL A N 1
ATOM 542 C CA . VAL A 1 71 ? -29.431 -5.890 22.041 1.00 97.19 71 VAL A CA 1
ATOM 543 C C . VAL A 1 71 ? -28.273 -5.952 23.037 1.00 97.19 71 VAL A C 1
ATOM 545 O O . VAL A 1 71 ? -28.203 -5.117 23.931 1.00 97.19 71 VAL A O 1
ATOM 548 N N . GLY A 1 72 ? -27.324 -6.876 22.843 1.00 97.00 72 GLY A N 1
ATOM 549 C CA . GLY A 1 72 ? -26.167 -7.010 23.730 1.00 97.00 72 GLY A CA 1
ATOM 550 C C . GLY A 1 72 ? -25.295 -5.756 23.740 1.00 97.00 72 GLY A C 1
ATOM 551 O O . GLY A 1 72 ? -24.943 -5.257 24.803 1.00 97.00 72 GLY A O 1
ATOM 552 N N . TYR A 1 73 ? -25.020 -5.184 22.566 1.00 97.50 73 TYR A N 1
ATOM 553 C CA . TYR A 1 73 ? -24.287 -3.926 22.462 1.00 97.50 73 TYR A CA 1
ATOM 554 C C . TYR A 1 73 ? -25.014 -2.777 23.171 1.00 97.50 73 TYR A C 1
ATOM 556 O O . TYR A 1 73 ? -24.400 -2.053 23.950 1.00 97.50 73 TYR A O 1
ATOM 564 N N . ARG A 1 74 ? -26.324 -2.625 22.943 1.00 97.44 74 ARG A N 1
ATOM 565 C CA . ARG A 1 74 ? -27.134 -1.594 23.602 1.00 97.44 74 ARG A CA 1
ATOM 566 C C . ARG A 1 74 ? -27.076 -1.724 25.124 1.00 97.44 74 ARG A C 1
ATOM 568 O O . ARG A 1 74 ? -26.867 -0.721 25.803 1.00 97.44 74 ARG A O 1
ATOM 575 N N . ASP A 1 75 ? -27.260 -2.931 25.645 1.00 97.94 75 ASP A N 1
ATOM 576 C CA . ASP A 1 75 ? -27.277 -3.175 27.086 1.00 97.94 75 ASP A CA 1
ATOM 577 C C . ASP A 1 75 ? -25.890 -2.938 27.707 1.00 97.94 75 ASP A C 1
ATOM 579 O O . ASP A 1 75 ? -25.791 -2.291 28.749 1.00 97.94 75 ASP A O 1
ATOM 583 N N . GLU A 1 76 ? -24.810 -3.356 27.033 1.00 96.94 76 GLU A N 1
ATOM 584 C CA . GLU A 1 76 ? -23.428 -3.065 27.445 1.00 96.94 76 GLU A CA 1
ATOM 585 C C . GLU A 1 76 ? -23.126 -1.559 27.467 1.00 96.94 76 GLU A C 1
ATOM 587 O O . GLU A 1 76 ? -22.456 -1.084 28.385 1.00 96.94 76 GLU A O 1
ATOM 592 N N . VAL A 1 77 ? -23.617 -0.800 26.482 1.00 96.56 77 VAL A N 1
ATOM 593 C CA . VAL A 1 77 ? -23.427 0.658 26.417 1.00 96.56 77 VAL A CA 1
ATOM 594 C C . VAL A 1 77 ? -24.191 1.363 27.531 1.00 96.56 77 VAL A C 1
ATOM 596 O O . VAL A 1 77 ? -23.618 2.216 28.201 1.00 96.56 77 VAL A O 1
ATOM 599 N N . ILE A 1 78 ? -25.454 0.996 27.767 1.00 97.06 78 ILE A N 1
ATOM 600 C CA . ILE A 1 78 ? -26.280 1.593 28.831 1.00 97.06 78 ILE A CA 1
ATOM 601 C C . ILE A 1 78 ? -25.708 1.283 30.219 1.00 97.06 78 ILE A C 1
ATOM 603 O O . ILE A 1 78 ? -25.782 2.120 31.114 1.00 97.06 78 ILE A O 1
ATOM 607 N N . ALA A 1 79 ? -25.137 0.092 30.405 1.00 97.25 79 ALA A N 1
ATOM 608 C CA . ALA A 1 79 ? -24.525 -0.317 31.666 1.00 97.25 79 ALA A CA 1
ATOM 609 C C . ALA A 1 79 ? -23.098 0.234 31.874 1.00 97.25 79 ALA A C 1
ATOM 611 O O . ALA A 1 79 ? -22.530 0.061 32.955 1.00 97.25 79 ALA A O 1
ATOM 612 N N . CYS A 1 80 ? -22.487 0.854 30.859 1.00 97.00 80 CYS A N 1
ATOM 613 C CA . CYS A 1 80 ? -21.125 1.371 30.939 1.00 97.00 80 CYS A CA 1
ATOM 614 C C . CYS A 1 80 ? -21.069 2.656 31.776 1.00 97.00 80 CYS A C 1
ATOM 616 O O . CYS A 1 80 ? -21.908 3.540 31.627 1.00 97.00 80 CYS A O 1
ATOM 618 N N . SER A 1 81 ? -20.053 2.789 32.632 1.00 97.38 81 SER A N 1
ATOM 619 C CA . SER A 1 81 ? -19.808 4.047 33.338 1.00 97.38 81 SER A CA 1
ATOM 620 C C . SER A 1 81 ? -19.206 5.097 32.403 1.00 97.38 81 SER A C 1
ATOM 622 O O . SER A 1 81 ? -18.414 4.772 31.514 1.00 97.38 81 SER A O 1
ATOM 624 N N . ASP A 1 82 ? -19.503 6.372 32.665 1.00 97.12 82 ASP A N 1
ATOM 62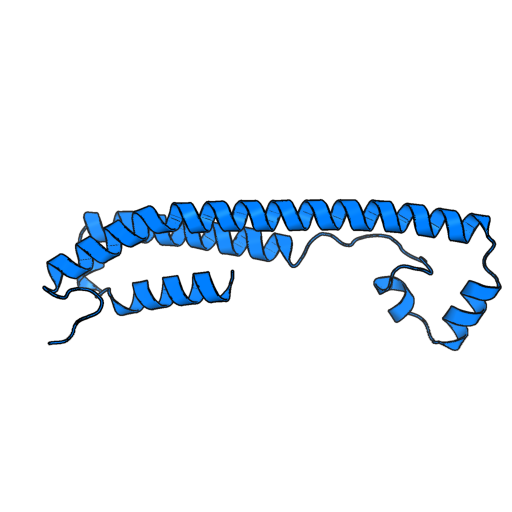5 C CA . ASP A 1 82 ? -18.937 7.501 31.912 1.00 97.12 82 ASP A CA 1
ATOM 626 C C . ASP A 1 82 ? -17.402 7.484 31.898 1.00 97.12 82 ASP A C 1
ATOM 628 O O . ASP A 1 82 ? -16.777 7.812 30.890 1.00 97.12 82 ASP A O 1
ATOM 632 N N . GLU A 1 83 ? -16.780 7.069 33.005 1.00 96.94 83 GLU A N 1
ATOM 633 C CA . GLU A 1 83 ? -15.326 6.937 33.119 1.00 96.94 83 GLU A CA 1
ATOM 634 C C . GLU A 1 83 ? -14.773 5.879 32.159 1.00 96.94 83 GLU A C 1
ATOM 636 O O . GLU A 1 83 ? -13.893 6.183 31.354 1.00 96.94 83 GLU A O 1
ATOM 641 N N . LYS A 1 84 ? -15.345 4.668 32.164 1.00 95.19 84 LYS A N 1
ATOM 642 C CA . LYS A 1 84 ? -14.917 3.583 31.274 1.00 95.19 84 LYS A CA 1
ATOM 643 C C . LYS A 1 84 ? -15.159 3.934 29.807 1.00 95.19 84 LYS A C 1
ATOM 645 O O . LYS A 1 84 ? -14.336 3.614 28.951 1.00 95.19 84 LYS A O 1
ATOM 650 N N . TYR A 1 85 ? -16.274 4.600 29.514 1.00 96.69 85 TYR A N 1
ATOM 651 C CA . TYR A 1 85 ? -16.590 5.047 28.163 1.00 96.69 85 TYR A CA 1
ATOM 652 C C . TYR A 1 85 ? -15.606 6.117 27.668 1.00 96.69 85 TYR A C 1
ATOM 654 O O . TYR A 1 85 ? -15.114 6.040 26.541 1.00 96.69 85 TYR A O 1
ATOM 662 N N . ARG A 1 86 ? -15.256 7.087 28.522 1.00 97.31 86 ARG A N 1
ATOM 663 C CA . ARG A 1 86 ? -14.242 8.106 28.221 1.00 97.31 86 ARG A CA 1
ATOM 664 C C . ARG A 1 86 ? -12.868 7.485 27.969 1.00 97.31 86 ARG A C 1
ATOM 666 O O . ARG A 1 86 ? -12.200 7.881 27.015 1.00 97.31 86 ARG A O 1
ATOM 673 N N . ASP A 1 87 ? -12.456 6.523 28.786 1.00 95.94 87 ASP A N 1
ATOM 674 C CA . ASP A 1 87 ? -11.162 5.856 28.628 1.00 95.94 87 ASP A CA 1
ATOM 675 C C . ASP A 1 87 ? -11.091 5.064 27.312 1.00 95.94 87 ASP A C 1
ATOM 677 O O . ASP A 1 87 ? -10.087 5.139 26.597 1.00 95.94 87 ASP A O 1
ATOM 681 N N . ASP A 1 88 ? -12.176 4.382 26.929 1.00 96.44 88 ASP A N 1
ATOM 682 C CA . ASP A 1 88 ? -12.275 3.696 25.636 1.00 96.44 88 ASP A CA 1
ATOM 683 C C . ASP A 1 88 ? -12.205 4.684 24.458 1.00 96.44 88 ASP A C 1
ATOM 685 O O . ASP A 1 88 ? -11.458 4.465 23.502 1.00 96.44 88 ASP A O 1
ATOM 689 N N . LEU A 1 89 ? -12.897 5.826 24.546 1.00 96.81 89 LEU A N 1
ATOM 690 C CA . LEU A 1 89 ? -12.823 6.885 23.532 1.00 96.81 89 LEU A CA 1
ATOM 691 C C . LEU A 1 89 ? -11.399 7.419 23.347 1.00 96.81 89 LEU A C 1
ATOM 693 O O . LEU A 1 89 ? -10.939 7.568 22.210 1.00 96.81 89 LEU A O 1
ATOM 697 N N . ILE A 1 90 ? -10.692 7.705 24.442 1.00 96.62 90 ILE A N 1
ATOM 698 C CA . ILE A 1 90 ? -9.304 8.185 24.398 1.00 96.62 90 ILE A CA 1
ATOM 699 C C . ILE A 1 90 ? -8.406 7.114 23.771 1.00 96.62 90 ILE A C 1
ATOM 701 O O . ILE A 1 90 ? -7.637 7.411 22.851 1.00 96.62 90 ILE A O 1
ATOM 705 N N . GLY A 1 91 ? -8.553 5.861 24.211 1.00 94.69 91 GLY A N 1
ATOM 706 C CA . GLY A 1 91 ? -7.808 4.721 23.687 1.00 94.69 91 GLY A CA 1
ATOM 707 C C . GLY A 1 91 ? -8.010 4.525 22.184 1.00 94.69 91 GLY A C 1
ATOM 708 O O . GLY A 1 91 ? -7.033 4.428 21.437 1.00 94.69 91 GLY A O 1
ATOM 709 N N . GLN A 1 92 ? -9.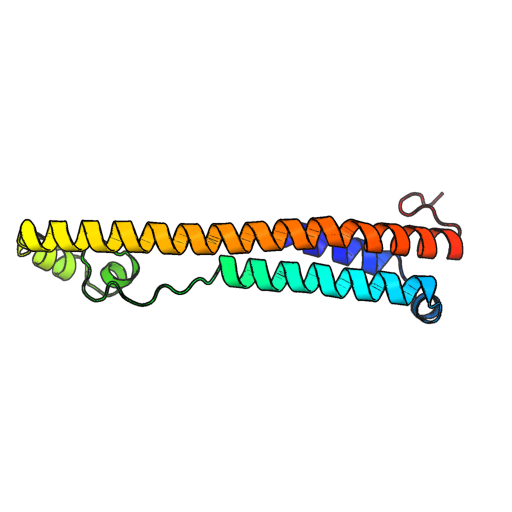258 4.524 21.705 1.00 95.31 92 GLN A N 1
ATOM 710 C CA . GLN A 1 92 ? -9.540 4.386 20.273 1.00 95.31 92 GLN A CA 1
ATOM 711 C C . GLN A 1 92 ? -9.102 5.601 19.462 1.00 95.31 92 GLN A C 1
ATOM 713 O O . GLN A 1 92 ? -8.640 5.436 18.335 1.00 95.31 92 GLN A O 1
ATOM 718 N N . THR A 1 93 ? -9.195 6.811 20.013 1.00 96.19 93 THR A N 1
ATOM 719 C CA . THR A 1 93 ? -8.711 8.021 19.331 1.00 96.19 93 THR A CA 1
ATOM 720 C C . THR A 1 93 ? -7.207 7.938 19.089 1.00 96.19 93 THR A C 1
ATOM 722 O O . THR A 1 93 ? -6.754 8.142 17.962 1.00 96.19 93 THR A O 1
ATOM 725 N N . TRP A 1 94 ? -6.437 7.562 20.114 1.00 95.38 94 TRP A N 1
ATOM 726 C CA . TRP A 1 94 ? -4.993 7.372 19.989 1.00 95.38 94 TRP A CA 1
ATOM 727 C C . TRP A 1 94 ? -4.644 6.270 18.976 1.00 95.38 94 TRP A C 1
ATOM 729 O O . TRP A 1 94 ? -3.839 6.494 18.073 1.00 95.38 94 TRP A O 1
ATOM 739 N N . ARG A 1 95 ? -5.312 5.110 19.051 1.00 93.69 95 ARG A N 1
ATOM 740 C CA . ARG A 1 95 ? -5.096 3.992 18.112 1.00 93.69 95 ARG A CA 1
ATOM 741 C C . ARG A 1 95 ? -5.426 4.371 16.669 1.00 93.69 95 ARG A C 1
ATOM 743 O O . ARG A 1 95 ? -4.673 4.044 15.757 1.00 93.69 95 ARG A O 1
ATOM 750 N N . ASN A 1 96 ? -6.538 5.071 16.450 1.00 94.50 96 ASN A N 1
ATOM 751 C CA . ASN A 1 96 ? -6.938 5.522 15.119 1.00 94.50 96 ASN A CA 1
ATOM 752 C C . ASN A 1 96 ? -5.925 6.509 14.532 1.00 94.50 96 ASN A C 1
ATOM 754 O O . ASN A 1 96 ? -5.632 6.434 13.338 1.00 94.50 96 ASN A O 1
ATOM 758 N N . ALA A 1 97 ? -5.370 7.401 15.358 1.00 95.50 97 ALA A N 1
ATOM 759 C CA . ALA A 1 97 ? -4.308 8.305 14.935 1.00 95.50 97 ALA A CA 1
ATOM 760 C C . ALA A 1 97 ? -3.039 7.539 14.526 1.00 95.50 97 ALA A C 1
ATOM 762 O O . ALA A 1 97 ? -2.500 7.797 13.451 1.00 95.50 97 ALA A O 1
ATOM 763 N N . ASP A 1 98 ? -2.606 6.558 15.324 1.00 94.19 98 ASP A N 1
ATOM 764 C CA . ASP A 1 98 ? -1.434 5.726 15.019 1.00 94.19 98 ASP A CA 1
ATOM 765 C C . ASP A 1 98 ? -1.606 4.941 13.707 1.00 94.19 98 ASP A C 1
ATOM 767 O O . ASP A 1 98 ? -0.775 5.025 12.796 1.00 94.19 98 ASP A O 1
ATOM 771 N N . ILE A 1 99 ? -2.755 4.275 13.543 1.00 94.69 99 ILE A N 1
ATOM 772 C CA . ILE A 1 99 ? -3.106 3.566 12.306 1.00 94.69 99 ILE A CA 1
ATOM 773 C C . ILE A 1 99 ? -3.080 4.529 11.115 1.00 94.69 99 ILE A C 1
ATOM 775 O O . ILE A 1 99 ? -2.511 4.203 10.072 1.00 94.69 99 ILE A O 1
ATOM 779 N N . LEU A 1 100 ? -3.683 5.716 11.238 1.00 95.50 100 LEU A N 1
ATOM 780 C CA . LEU A 1 100 ? -3.723 6.699 10.155 1.00 95.50 100 LEU A CA 1
ATOM 781 C C . LEU A 1 100 ? -2.317 7.166 9.755 1.00 95.50 100 LEU A C 1
ATOM 783 O O . LEU A 1 100 ? -2.020 7.241 8.559 1.00 95.50 100 LEU A O 1
ATOM 787 N N . CYS A 1 101 ? -1.443 7.420 10.727 1.00 95.06 101 CYS A N 1
ATOM 788 C CA . CYS A 1 101 ? -0.043 7.760 10.487 1.00 95.06 101 CYS A CA 1
ATOM 789 C C . CYS A 1 101 ? 0.690 6.632 9.747 1.00 95.06 101 CYS A C 1
ATOM 791 O O . CYS A 1 101 ? 1.313 6.882 8.712 1.00 95.06 101 CYS A O 1
ATOM 793 N N . ALA A 1 102 ? 0.549 5.382 10.197 1.00 93.56 102 ALA A N 1
ATOM 794 C CA . ALA A 1 102 ? 1.152 4.225 9.537 1.00 93.56 102 ALA A CA 1
ATOM 795 C C . ALA A 1 102 ? 0.664 4.061 8.083 1.00 93.56 102 ALA A C 1
ATOM 797 O O . ALA A 1 102 ? 1.463 3.810 7.172 1.00 93.56 102 ALA A O 1
ATOM 798 N N . LYS A 1 103 ? -0.640 4.265 7.836 1.00 95.69 103 LYS A N 1
ATOM 799 C CA . LYS A 1 103 ? -1.215 4.270 6.479 1.00 95.69 103 LYS A CA 1
ATOM 800 C C . LYS A 1 103 ? -0.597 5.369 5.620 1.00 95.69 103 LYS A C 1
ATOM 802 O O . LYS A 1 103 ? -0.178 5.102 4.492 1.00 95.69 103 LYS A O 1
ATOM 807 N N . TYR A 1 104 ? -0.526 6.589 6.147 1.00 95.69 104 TYR A N 1
ATOM 808 C CA . TYR A 1 104 ? 0.034 7.734 5.438 1.00 95.69 104 TYR A CA 1
ATOM 809 C C . TYR A 1 104 ? 1.500 7.506 5.058 1.00 95.69 104 TYR A C 1
ATOM 811 O O . TYR A 1 104 ? 1.876 7.724 3.906 1.00 95.69 104 TYR A O 1
ATOM 819 N N . GLU A 1 105 ? 2.322 6.996 5.976 1.00 95.56 105 GLU A N 1
ATOM 820 C CA . GLU A 1 105 ? 3.717 6.668 5.681 1.00 95.56 105 GLU A CA 1
ATOM 821 C C . GLU A 1 105 ? 3.860 5.617 4.580 1.00 95.56 105 GLU A C 1
ATOM 823 O O . GLU A 1 105 ? 4.709 5.758 3.694 1.00 95.56 105 GLU A O 1
ATOM 828 N N . GLY A 1 106 ? 3.038 4.565 4.623 1.00 95.69 106 GLY A N 1
ATOM 829 C CA . GLY A 1 106 ? 3.019 3.537 3.588 1.00 95.69 106 GLY A CA 1
ATOM 830 C C . GLY A 1 106 ? 2.652 4.120 2.221 1.00 95.69 106 GLY A C 1
ATOM 831 O O . GLY A 1 106 ? 3.376 3.913 1.247 1.00 95.69 106 GLY A O 1
ATOM 832 N N . VAL A 1 107 ? 1.596 4.936 2.145 1.00 96.62 107 VAL A N 1
ATOM 833 C CA . VAL A 1 107 ? 1.199 5.609 0.896 1.00 96.62 107 VAL A CA 1
ATOM 834 C C . VAL A 1 107 ? 2.288 6.564 0.403 1.00 96.62 107 VAL A C 1
ATOM 836 O O . VAL A 1 107 ? 2.618 6.547 -0.782 1.00 96.62 107 VAL A O 1
ATOM 839 N N . LYS A 1 108 ? 2.905 7.353 1.289 1.00 97.25 108 LYS A N 1
ATOM 840 C CA . LYS A 1 108 ? 4.009 8.259 0.938 1.00 97.25 108 LYS A CA 1
ATOM 841 C C . LYS A 1 108 ? 5.176 7.496 0.310 1.00 97.25 108 LYS A C 1
ATOM 843 O O . LYS A 1 108 ? 5.662 7.886 -0.750 1.00 97.25 108 LYS A O 1
ATOM 848 N N . LYS A 1 109 ? 5.604 6.390 0.930 1.00 97.31 109 LYS A N 1
ATOM 849 C CA . LYS A 1 109 ? 6.680 5.528 0.407 1.00 97.31 109 LYS A CA 1
ATOM 850 C C . LYS A 1 109 ? 6.304 4.916 -0.945 1.00 97.31 109 LYS A C 1
ATOM 852 O O . LYS A 1 109 ? 7.135 4.904 -1.850 1.00 97.31 109 LYS A O 1
ATOM 857 N N . ALA A 1 110 ? 5.052 4.487 -1.118 1.00 97.25 110 ALA A N 1
ATOM 858 C CA . ALA A 1 110 ? 4.563 3.986 -2.400 1.00 97.25 110 ALA A CA 1
ATOM 859 C C . ALA A 1 110 ? 4.600 5.048 -3.508 1.00 97.25 110 ALA A C 1
ATOM 861 O O . ALA A 1 110 ? 5.042 4.765 -4.621 1.00 97.25 110 ALA A O 1
ATOM 862 N N . ILE A 1 111 ? 4.173 6.279 -3.210 1.00 96.62 111 ILE A N 1
ATOM 863 C CA . ILE A 1 111 ? 4.218 7.394 -4.165 1.00 96.62 111 ILE A CA 1
ATOM 864 C C . ILE A 1 111 ? 5.662 7.670 -4.577 1.00 96.62 111 ILE A C 1
ATOM 866 O O . ILE A 1 111 ? 5.947 7.699 -5.768 1.00 96.62 111 ILE A O 1
ATOM 870 N N . ILE A 1 112 ? 6.581 7.789 -3.614 1.00 97.75 112 ILE A N 1
ATOM 871 C CA . ILE A 1 112 ? 8.005 8.024 -3.892 1.00 97.75 112 ILE A CA 1
ATOM 872 C C . ILE A 1 112 ? 8.578 6.911 -4.779 1.00 97.75 112 ILE A C 1
ATOM 874 O O . ILE A 1 112 ? 9.188 7.207 -5.804 1.00 97.75 112 ILE A O 1
ATOM 878 N N . ALA A 1 113 ? 8.342 5.641 -4.437 1.00 97.44 113 ALA A N 1
ATOM 879 C CA . ALA A 1 113 ? 8.809 4.505 -5.232 1.00 97.44 113 ALA A CA 1
ATOM 880 C C . ALA A 1 113 ? 8.242 4.522 -6.664 1.00 97.44 113 ALA A C 1
ATOM 882 O O . ALA A 1 113 ? 8.979 4.300 -7.623 1.00 97.44 113 ALA A O 1
ATOM 883 N N . THR A 1 114 ? 6.956 4.856 -6.819 1.00 97.12 114 THR A N 1
ATOM 884 C CA . THR A 1 114 ? 6.304 4.989 -8.133 1.00 97.12 114 THR A CA 1
ATOM 885 C C . THR A 1 114 ? 6.938 6.113 -8.944 1.00 97.12 114 THR A C 1
ATOM 887 O O . THR A 1 114 ? 7.305 5.897 -10.095 1.00 97.12 114 THR A O 1
ATOM 890 N N . THR A 1 115 ? 7.136 7.289 -8.347 1.00 96.88 115 THR A N 1
ATOM 891 C CA . THR A 1 115 ? 7.749 8.441 -9.018 1.00 96.88 115 THR A CA 1
ATOM 892 C C . THR A 1 115 ? 9.172 8.130 -9.475 1.00 96.88 115 THR A C 1
ATOM 894 O O . THR A 1 115 ? 9.515 8.404 -10.621 1.00 96.88 115 THR A O 1
ATOM 897 N N . ILE A 1 116 ? 9.989 7.504 -8.621 1.00 97.75 116 ILE A N 1
ATOM 898 C CA . ILE A 1 116 ? 11.358 7.114 -8.989 1.00 97.75 116 ILE A CA 1
ATOM 899 C C . ILE A 1 116 ? 11.336 6.056 -10.103 1.00 97.75 116 ILE A C 1
ATOM 901 O O . ILE A 1 116 ? 12.174 6.117 -10.997 1.00 97.75 116 ILE A O 1
ATOM 905 N N . SER A 1 117 ? 10.358 5.137 -10.112 1.00 97.12 117 SER A N 1
ATOM 906 C CA . SER A 1 117 ? 10.217 4.109 -11.160 1.00 97.12 117 SER A CA 1
ATOM 907 C C . SER A 1 117 ? 9.970 4.679 -12.563 1.00 97.12 117 SER A C 1
ATOM 909 O O . SER A 1 117 ? 10.291 4.017 -13.549 1.00 97.12 117 SER A O 1
ATOM 911 N N . LEU A 1 118 ? 9.461 5.914 -12.672 1.00 95.62 118 LEU A N 1
ATOM 912 C CA . LEU A 1 118 ? 9.224 6.556 -13.967 1.00 95.62 118 LEU A CA 1
ATOM 913 C C . LEU A 1 118 ? 10.525 6.814 -14.735 1.00 95.62 118 LEU A C 1
ATOM 915 O O . LEU A 1 118 ? 10.532 6.732 -15.957 1.00 95.62 118 LEU A O 1
ATOM 919 N N . VAL A 1 119 ? 11.637 7.077 -14.044 1.00 96.62 119 VAL A N 1
ATOM 920 C CA . VAL A 1 119 ? 12.937 7.323 -14.689 1.00 96.62 119 VAL A CA 1
ATOM 921 C C . VAL A 1 119 ? 13.420 6.099 -15.484 1.00 96.62 119 VAL A C 1
ATOM 923 O O . VAL A 1 119 ? 13.582 6.219 -16.701 1.00 96.62 119 VAL A O 1
ATOM 926 N N . PRO A 1 120 ? 13.614 4.910 -14.875 1.00 96.75 120 PRO A N 1
ATOM 927 C CA . PRO A 1 120 ? 14.001 3.722 -15.628 1.00 96.75 120 PRO A CA 1
ATOM 928 C C . PRO A 1 120 ? 12.927 3.276 -16.627 1.00 96.75 120 PRO A C 1
ATOM 930 O O . PRO A 1 120 ? 13.284 2.755 -17.679 1.00 96.75 120 PRO A O 1
ATOM 933 N N . LEU A 1 121 ? 11.638 3.533 -16.361 1.00 96.00 121 LEU A N 1
ATOM 934 C CA . LEU A 1 121 ? 10.565 3.286 -17.328 1.00 96.00 121 LEU A CA 1
ATOM 935 C C . LEU A 1 121 ? 10.746 4.111 -18.608 1.00 96.00 121 LEU A C 1
ATOM 937 O O . LEU A 1 121 ? 10.640 3.563 -19.699 1.00 96.00 121 LEU A O 1
ATOM 941 N N . PHE A 1 122 ? 11.015 5.415 -18.503 1.00 95.25 122 PHE A N 1
ATOM 942 C CA . PHE A 1 122 ? 11.205 6.253 -19.688 1.00 95.25 122 PHE A CA 1
ATOM 943 C C . PHE A 1 122 ? 12.442 5.841 -20.485 1.00 95.25 122 PHE A C 1
ATOM 945 O O . PHE A 1 122 ? 12.379 5.807 -21.710 1.00 95.25 122 PHE A O 1
ATOM 952 N N . ILE A 1 123 ? 13.533 5.466 -19.809 1.00 95.12 123 ILE A N 1
ATOM 953 C CA . ILE A 1 123 ? 14.731 4.925 -20.470 1.00 95.12 123 ILE A CA 1
ATOM 954 C C . ILE A 1 123 ? 14.384 3.628 -21.213 1.00 95.12 123 ILE A C 1
ATOM 956 O O . ILE A 1 123 ? 14.724 3.479 -22.385 1.00 95.12 123 ILE A O 1
ATOM 960 N N . PHE A 1 124 ? 13.664 2.716 -20.556 1.00 93.94 124 PHE A N 1
ATOM 961 C CA . PHE A 1 124 ? 13.212 1.456 -21.141 1.00 93.94 124 PHE A CA 1
ATOM 962 C C . PHE A 1 124 ? 12.322 1.666 -22.376 1.00 93.94 124 PHE A C 1
ATOM 964 O O . PHE A 1 124 ? 12.550 1.056 -23.422 1.00 93.94 124 PHE A O 1
ATOM 971 N N . LEU A 1 125 ? 11.327 2.552 -22.279 1.00 93.12 125 LEU A N 1
ATOM 972 C CA . LEU A 1 125 ? 10.415 2.859 -23.383 1.00 93.12 125 LEU A CA 1
ATOM 973 C C . LEU A 1 125 ? 11.135 3.563 -24.537 1.00 93.12 125 LEU A C 1
ATOM 975 O O . LEU A 1 125 ? 10.857 3.274 -25.694 1.00 93.12 125 LEU A O 1
ATOM 979 N N . ALA A 1 126 ? 12.087 4.452 -24.248 1.00 92.19 126 ALA A N 1
ATOM 980 C CA . ALA A 1 126 ? 12.896 5.088 -25.282 1.00 92.19 126 ALA A CA 1
ATOM 981 C C . ALA A 1 126 ? 13.778 4.068 -26.018 1.00 92.19 126 ALA A C 1
ATOM 983 O O . ALA A 1 126 ? 13.841 4.091 -27.244 1.00 92.19 126 ALA A O 1
ATOM 984 N N . ALA A 1 127 ? 14.417 3.146 -25.291 1.00 91.44 127 ALA A N 1
ATOM 985 C CA . ALA A 1 127 ? 15.253 2.106 -25.885 1.00 91.44 127 ALA A CA 1
ATOM 986 C C . ALA A 1 127 ? 14.442 1.128 -26.752 1.00 91.44 127 ALA A C 1
ATOM 988 O O . ALA A 1 127 ? 14.839 0.798 -27.863 1.00 91.44 127 ALA A O 1
ATOM 989 N N . THR A 1 128 ? 13.278 0.689 -26.277 1.00 88.94 128 THR A N 1
ATOM 990 C CA . THR A 1 128 ? 12.389 -0.194 -27.056 1.00 88.94 128 THR A CA 1
ATOM 991 C C . THR A 1 128 ? 11.772 0.516 -28.265 1.00 88.94 128 THR A C 1
ATOM 993 O O . THR A 1 128 ? 11.600 -0.102 -29.318 1.00 88.94 128 THR A O 1
ATOM 996 N N . ALA A 1 129 ? 11.503 1.822 -28.165 1.00 87.81 129 ALA A N 1
ATOM 997 C CA . ALA A 1 129 ? 11.029 2.641 -29.279 1.00 87.81 129 ALA A CA 1
ATOM 998 C C . ALA A 1 129 ? 12.066 2.768 -30.405 1.00 87.81 129 ALA A C 1
ATOM 1000 O O . ALA A 1 129 ? 11.716 2.642 -31.581 1.00 87.81 129 ALA A O 1
ATOM 1001 N N . THR A 1 130 ? 13.340 2.996 -30.061 1.00 86.44 130 THR A N 1
ATOM 1002 C CA . THR A 1 130 ? 14.418 3.116 -31.057 1.00 86.44 130 THR A CA 1
ATOM 1003 C C . THR A 1 130 ? 14.697 1.793 -31.761 1.00 86.44 130 THR A C 1
ATOM 1005 O O . THR A 1 130 ? 14.929 1.805 -32.967 1.00 86.44 130 THR A O 1
ATOM 1008 N N . ILE A 1 131 ? 14.613 0.660 -31.052 1.00 84.94 131 ILE A N 1
ATOM 1009 C CA . ILE A 1 131 ? 14.801 -0.680 -31.635 1.00 84.94 131 ILE A CA 1
ATOM 1010 C C . ILE A 1 131 ? 13.725 -0.986 -32.680 1.00 84.94 131 ILE A C 1
ATOM 1012 O O . ILE A 1 131 ? 14.032 -1.455 -33.774 1.00 84.94 131 ILE A O 1
ATOM 1016 N N . HIS A 1 132 ? 12.462 -0.697 -32.371 1.00 78.81 132 HIS A N 1
ATOM 1017 C CA . HIS A 1 132 ? 11.351 -1.038 -33.259 1.00 78.81 132 HIS A CA 1
ATOM 1018 C C . HIS A 1 132 ? 11.007 0.050 -34.286 1.00 78.81 132 HIS A C 1
ATOM 1020 O O . HIS A 1 132 ? 10.058 -0.129 -35.049 1.00 78.81 132 HIS A O 1
ATOM 1026 N N . GLY A 1 133 ? 11.710 1.192 -34.287 1.00 67.12 133 GLY A N 1
ATOM 1027 C CA . GLY A 1 133 ? 11.374 2.348 -35.129 1.00 67.12 133 GLY A CA 1
ATOM 1028 C C . GLY A 1 133 ? 9.965 2.901 -34.872 1.00 67.12 133 GLY A C 1
ATOM 1029 O O . GLY A 1 133 ? 9.392 3.570 -35.728 1.00 67.12 133 GLY A O 1
ATOM 1030 N N . ARG A 1 134 ? 9.378 2.590 -33.710 1.00 64.31 134 ARG A N 1
ATOM 1031 C CA . ARG A 1 134 ? 8.010 2.949 -33.334 1.00 64.31 134 ARG A CA 1
ATOM 1032 C C . ARG A 1 134 ? 8.071 3.997 -32.242 1.00 64.31 134 ARG A C 1
ATOM 1034 O O . ARG A 1 134 ? 8.531 3.716 -31.141 1.00 64.31 134 ARG A O 1
ATOM 1041 N N . ILE A 1 135 ? 7.547 5.190 -32.510 1.00 58.94 135 ILE A N 1
ATOM 1042 C CA . ILE A 1 135 ? 7.180 6.100 -31.422 1.00 58.94 135 ILE A CA 1
ATOM 1043 C C . ILE A 1 135 ? 6.081 5.381 -30.619 1.00 58.94 135 ILE A C 1
ATOM 1045 O O . ILE A 1 135 ? 5.122 4.931 -31.254 1.00 58.94 135 ILE A O 1
ATOM 1049 N N . PRO A 1 136 ? 6.163 5.275 -29.275 1.00 52.44 136 PRO A N 1
ATOM 1050 C CA . PRO A 1 136 ? 5.287 4.416 -28.461 1.00 52.44 136 PRO A CA 1
ATOM 1051 C C . PRO A 1 136 ? 3.767 4.642 -28.570 1.00 52.44 136 PRO A C 1
ATOM 1053 O O . PRO A 1 136 ? 3.012 3.958 -27.891 1.00 52.44 136 PRO A O 1
ATOM 1056 N N . PHE A 1 137 ? 3.284 5.567 -29.405 1.00 55.97 137 PHE A N 1
ATOM 1057 C CA . PHE A 1 137 ? 1.856 5.841 -29.590 1.00 55.97 137 PHE A CA 1
ATOM 1058 C C . PHE A 1 137 ? 1.413 6.127 -31.033 1.00 55.97 137 PHE A C 1
ATOM 1060 O O . PHE A 1 137 ? 0.248 6.454 -31.239 1.00 55.97 137 PHE A O 1
ATOM 1067 N N . PHE A 1 138 ? 2.269 5.961 -32.046 1.00 42.97 138 PHE A N 1
ATOM 1068 C CA . PHE A 1 138 ? 1.863 6.178 -33.439 1.00 42.97 138 PHE A CA 1
ATOM 1069 C C . PHE A 1 138 ? 2.191 4.961 -34.301 1.00 42.97 138 PHE A C 1
ATOM 1071 O O . PHE A 1 138 ? 3.308 4.786 -34.777 1.00 42.97 138 PHE A O 1
ATOM 1078 N N . LYS A 1 139 ? 1.177 4.112 -34.503 1.00 42.84 139 LYS A N 1
ATOM 1079 C CA . LYS A 1 139 ? 1.090 3.283 -35.708 1.00 42.84 139 LYS A CA 1
ATOM 1080 C C . LYS A 1 139 ? 0.559 4.181 -36.828 1.00 42.84 139 LYS A C 1
ATOM 1082 O O . LYS A 1 139 ? -0.648 4.396 -36.906 1.00 42.84 139 LYS A O 1
ATOM 1087 N N . GLY A 1 140 ? 1.473 4.735 -37.617 1.00 39.22 140 GLY A N 1
ATOM 1088 C CA . GLY A 1 140 ? 1.234 5.186 -38.987 1.00 39.22 140 GLY A CA 1
ATOM 1089 C C . GLY A 1 140 ? 1.978 4.250 -39.918 1.00 39.22 140 GLY A C 1
ATOM 1090 O O . GLY A 1 140 ? 3.141 3.941 -39.576 1.00 39.22 140 GLY A O 1
#

Sequence (140 aa):
MFGVNTLILAICALNVSAEDLKLWYVSVPGAAFIALLGASYIFLFKANFPDVRGGEGSLVYFGEIRKRTEVGYRDEVIACSDEKYRDDLIGQTWRNADILCAKYEGVKKAIIATTISLVPLFIFLAATATIHGRIPFFKG